Protein AF-A0A1G9F4R0-F1 (afdb_monomer_lite)

Secondary structure (DSSP, 8-state):
---SPPPPP---TTTTTB-TTT--B---SSSEEE-TTS-EEEHHHHHHHHHHH--

Organism: NCBI:txid426701

pLDDT: mean 91.11, std 8.18, range [56.19, 96.38]

InterPro domains:
  IPR010095 Cas12f1-like, TNB domain [PF07282] (2-51)

Sequence (55 aa):
REIGIVVKKVNPEYTSQTCPTCKARNKVTDRMYQCGCGYRGHRDRVGALNIAQTT

Structure (mmCIF, N/CA/C/O backbone):
data_AF-A0A1G9F4R0-F1
#
_entry.id   AF-A0A1G9F4R0-F1
#
loop_
_atom_site.group_PDB
_atom_site.id
_atom_site.type_symbol
_atom_site.label_atom_id
_atom_site.label_alt_id
_atom_site.label_comp_id
_atom_site.label_asym_id
_atom_site.label_entity_id
_atom_site.label_seq_id
_atom_site.pdbx_PDB_ins_code
_atom_site.Cartn_x
_atom_site.Cartn_y
_atom_site.Cartn_z
_atom_site.occupancy
_atom_site.B_iso_or_equiv
_atom_site.auth_seq_id
_atom_site.auth_comp_id
_atom_site.auth_asym_id
_atom_site.auth_atom_id
_atom_site.pdbx_PDB_model_num
ATOM 1 N N . ARG A 1 1 ? -23.439 10.684 14.426 1.00 57.59 1 ARG A N 1
ATOM 2 C CA . ARG A 1 1 ? -23.888 9.284 14.239 1.00 57.59 1 ARG A CA 1
ATOM 3 C C . ARG A 1 1 ? -22.624 8.439 14.203 1.00 57.59 1 ARG A C 1
ATOM 5 O O . ARG A 1 1 ? -21.874 8.560 13.245 1.00 57.59 1 ARG A O 1
ATOM 12 N N . GLU A 1 2 ? -22.328 7.704 15.268 1.00 71.69 2 GLU A N 1
ATOM 13 C CA . GLU A 1 2 ? -21.184 6.786 15.311 1.00 71.69 2 GLU A CA 1
ATOM 14 C C . GLU A 1 2 ? -21.668 5.404 14.864 1.00 71.69 2 GLU A C 1
ATOM 16 O O . GLU A 1 2 ? -22.724 4.950 15.295 1.00 71.69 2 GLU A O 1
ATOM 21 N N . ILE A 1 3 ? -20.954 4.783 13.925 1.00 81.75 3 ILE A N 1
ATOM 22 C CA . ILE A 1 3 ? -21.405 3.586 13.187 1.00 81.75 3 ILE A CA 1
ATOM 23 C C . ILE A 1 3 ? -20.891 2.269 13.797 1.00 81.75 3 ILE A C 1
ATOM 25 O O . ILE A 1 3 ? -20.986 1.224 13.168 1.00 81.75 3 ILE A O 1
ATOM 29 N N . GLY A 1 4 ? -20.338 2.300 15.015 1.00 92.06 4 GLY A N 1
ATOM 30 C CA . GLY A 1 4 ? -19.850 1.107 15.727 1.00 92.06 4 GLY A CA 1
ATOM 31 C C . GLY A 1 4 ? -18.614 0.430 15.115 1.00 92.06 4 GLY A C 1
ATOM 32 O O . GLY A 1 4 ? -18.207 -0.628 15.583 1.00 92.06 4 GLY A O 1
ATOM 33 N N . ILE A 1 5 ? -18.004 1.019 14.079 1.00 90.56 5 ILE A N 1
ATOM 34 C CA . ILE A 1 5 ? -16.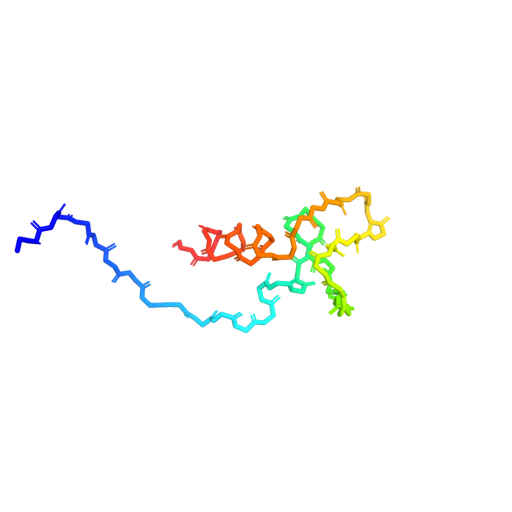813 0.474 13.415 1.00 90.56 5 ILE A CA 1
ATOM 35 C C . ILE A 1 5 ? -15.558 0.986 14.122 1.00 90.56 5 ILE A C 1
ATOM 37 O O . ILE A 1 5 ? -15.347 2.193 14.242 1.00 90.56 5 ILE A O 1
ATOM 41 N N . VAL A 1 6 ? -14.697 0.059 14.544 1.00 89.75 6 VAL A N 1
ATOM 42 C CA . VAL A 1 6 ? -13.397 0.379 15.142 1.00 89.75 6 VAL A CA 1
ATOM 43 C C . VAL A 1 6 ? -12.425 0.836 14.054 1.00 89.75 6 VAL A C 1
ATOM 45 O O . VAL A 1 6 ? -12.180 0.120 13.085 1.00 89.75 6 VAL A O 1
ATOM 48 N N . VAL A 1 7 ? -11.839 2.022 14.227 1.00 89.88 7 VAL A N 1
ATOM 49 C CA . VAL A 1 7 ? -10.852 2.588 13.298 1.00 89.88 7 VAL A CA 1
ATOM 50 C C . VAL A 1 7 ? -9.449 2.430 13.876 1.00 89.88 7 VAL A C 1
ATOM 52 O O . VA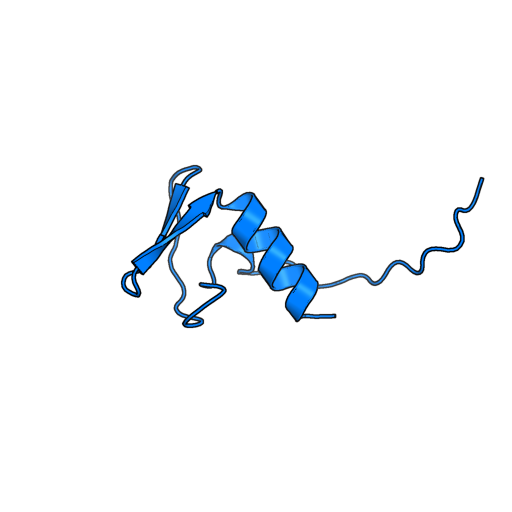L A 1 7 ? -9.119 3.021 14.903 1.00 89.88 7 VAL A O 1
ATOM 55 N N . LYS A 1 8 ? -8.597 1.664 13.188 1.00 90.62 8 LYS A N 1
ATOM 56 C CA . LYS A 1 8 ? -7.173 1.511 13.517 1.00 90.62 8 LYS A CA 1
ATOM 57 C C . LYS A 1 8 ? -6.333 2.397 12.597 1.00 90.62 8 LYS A C 1
ATOM 59 O O . LYS A 1 8 ? -6.463 2.331 11.377 1.00 90.62 8 LYS A O 1
ATOM 64 N N . LYS A 1 9 ? -5.448 3.215 13.173 1.00 91.50 9 LYS A N 1
ATOM 65 C CA . LYS A 1 9 ? -4.444 3.968 12.404 1.00 91.50 9 LYS A CA 1
ATOM 66 C C . LYS A 1 9 ? -3.276 3.042 12.061 1.00 91.50 9 LYS A C 1
ATOM 68 O O . LYS A 1 9 ? -2.774 2.342 12.936 1.00 91.50 9 LYS A O 1
ATOM 73 N N . VAL A 1 10 ? -2.837 3.062 10.806 1.00 91.56 10 VAL A N 1
ATOM 74 C CA . VAL A 1 10 ? -1.682 2.294 10.315 1.00 91.56 10 VAL A CA 1
ATOM 75 C C . VAL A 1 10 ? -0.712 3.218 9.583 1.00 91.56 10 VAL A C 1
ATOM 77 O O . VAL A 1 10 ? -1.130 4.243 9.046 1.00 91.56 10 VAL A O 1
ATOM 80 N N . ASN A 1 11 ? 0.575 2.864 9.547 1.00 92.19 11 ASN A N 1
ATOM 81 C CA . ASN A 1 11 ? 1.552 3.570 8.719 1.00 92.19 11 ASN A CA 1
ATOM 82 C C . ASN A 1 11 ? 1.360 3.163 7.239 1.00 92.19 11 ASN A C 1
ATOM 84 O O . ASN A 1 11 ? 1.499 1.978 6.932 1.00 92.19 11 ASN A O 1
ATOM 88 N N . PRO A 1 12 ? 1.049 4.094 6.314 1.00 90.69 12 PRO A N 1
ATOM 89 C CA . PRO A 1 12 ? 0.787 3.767 4.912 1.00 90.69 12 PRO A CA 1
ATOM 90 C C . PRO A 1 12 ? 2.054 3.627 4.050 1.00 90.69 12 PRO A C 1
ATOM 92 O O . PRO A 1 12 ? 1.946 3.432 2.834 1.00 90.69 12 PRO A O 1
ATOM 95 N N . GLU A 1 13 ? 3.248 3.766 4.624 1.00 93.00 13 GLU A N 1
ATOM 96 C CA . GLU A 1 13 ? 4.501 3.771 3.871 1.00 93.00 13 GLU A CA 1
ATOM 97 C C . GLU A 1 13 ? 4.677 2.505 3.013 1.00 93.00 13 GLU A C 1
ATOM 99 O O . GLU A 1 13 ? 4.398 1.385 3.439 1.00 93.00 13 GLU A O 1
ATOM 104 N N . TYR A 1 14 ? 5.115 2.689 1.764 1.00 92.31 14 TYR A N 1
ATOM 105 C CA . TYR A 1 14 ? 5.352 1.623 0.774 1.00 92.31 14 TYR A CA 1
ATOM 106 C C . TYR A 1 14 ? 4.151 0.717 0.430 1.00 92.31 14 TYR A C 1
ATOM 108 O O . TYR A 1 14 ? 4.301 -0.210 -0.372 1.00 92.31 14 TYR A O 1
ATOM 116 N N . THR A 1 15 ? 2.951 0.982 0.953 1.00 93.88 15 THR A N 1
ATOM 117 C CA . THR A 1 15 ? 1.761 0.139 0.727 1.00 93.88 15 THR A CA 1
ATOM 118 C C . THR A 1 15 ? 1.349 0.082 -0.741 1.00 93.88 15 THR A C 1
ATOM 120 O O . THR A 1 15 ? 1.001 -0.979 -1.235 1.00 93.88 15 THR A O 1
ATOM 123 N N . SER A 1 16 ? 1.450 1.174 -1.494 1.00 93.50 16 SER A N 1
ATOM 124 C CA . SER A 1 16 ? 1.157 1.187 -2.939 1.00 93.50 16 SER A CA 1
ATOM 125 C C . SER A 1 16 ? 2.301 0.659 -3.815 1.00 93.50 16 SER A C 1
ATOM 127 O O . SER A 1 16 ? 2.126 0.485 -5.019 1.00 93.50 16 SER A O 1
ATOM 129 N N . GLN A 1 17 ? 3.469 0.400 -3.221 1.00 94.62 17 GLN A N 1
ATOM 130 C CA . GLN A 1 17 ? 4.674 -0.068 -3.915 1.00 94.62 17 GLN A CA 1
ATOM 131 C C . GLN A 1 17 ? 4.938 -1.560 -3.684 1.00 94.62 17 GLN A C 1
ATOM 133 O O . GLN A 1 17 ? 5.673 -2.190 -4.440 1.00 94.62 17 GLN A O 1
ATOM 138 N N . THR A 1 18 ? 4.335 -2.147 -2.654 1.00 95.94 18 THR A N 1
ATOM 139 C CA . THR A 1 18 ? 4.561 -3.543 -2.273 1.00 95.94 18 THR A CA 1
ATOM 140 C C . THR A 1 18 ? 3.588 -4.456 -3.011 1.00 95.94 18 THR A C 1
ATOM 142 O O . THR A 1 18 ? 2.377 -4.265 -2.951 1.00 95.94 18 THR A O 1
ATOM 145 N N . CYS A 1 19 ? 4.089 -5.472 -3.710 1.00 95.88 19 CYS A N 1
ATOM 146 C CA . CYS A 1 19 ? 3.229 -6.437 -4.387 1.00 95.88 19 CYS A CA 1
ATOM 147 C C . CYS A 1 19 ? 2.399 -7.202 -3.346 1.00 95.88 19 CYS A C 1
ATOM 149 O O . CYS A 1 19 ? 2.992 -7.812 -2.453 1.00 95.88 19 CYS A O 1
ATOM 151 N N . PRO A 1 20 ? 1.060 -7.253 -3.456 1.00 95.38 20 PRO A N 1
ATOM 152 C CA . PRO A 1 20 ? 0.251 -7.993 -2.493 1.00 95.38 20 PRO A CA 1
ATOM 153 C C . PRO A 1 20 ? 0.521 -9.504 -2.563 1.00 95.38 20 PRO A C 1
ATOM 155 O O . PRO A 1 20 ? 0.400 -10.177 -1.542 1.00 95.38 20 PRO A O 1
ATOM 158 N N . THR A 1 21 ? 0.950 -10.010 -3.727 1.00 95.56 21 THR A N 1
ATOM 159 C CA . THR A 1 21 ? 1.227 -11.430 -3.984 1.00 95.56 21 THR A CA 1
ATOM 160 C C . THR A 1 21 ? 2.633 -11.850 -3.557 1.00 95.56 21 THR A C 1
ATOM 162 O O . THR A 1 21 ? 2.773 -12.718 -2.707 1.00 95.56 21 THR A O 1
ATOM 165 N N . CYS A 1 22 ? 3.685 -11.248 -4.126 1.00 96.00 22 CYS A N 1
ATOM 166 C CA . CYS A 1 22 ? 5.068 -11.704 -3.914 1.00 96.00 22 CYS A CA 1
ATOM 167 C C . CYS A 1 22 ? 5.897 -10.806 -2.984 1.00 96.00 22 CYS A C 1
ATOM 169 O O . CYS A 1 22 ? 7.083 -11.052 -2.800 1.00 96.00 22 CYS A O 1
ATOM 171 N N . LYS A 1 23 ? 5.305 -9.732 -2.444 1.00 95.12 23 LYS A N 1
ATOM 172 C CA . LYS A 1 23 ? 5.945 -8.748 -1.547 1.00 95.12 23 LYS A CA 1
ATOM 173 C C . LYS A 1 23 ? 7.129 -7.966 -2.134 1.00 95.12 23 LYS A C 1
ATOM 175 O O . LYS A 1 23 ? 7.685 -7.111 -1.449 1.00 95.12 23 LYS A O 1
ATOM 180 N N . ALA A 1 24 ? 7.465 -8.166 -3.410 1.00 95.50 24 ALA A N 1
ATOM 181 C CA . ALA A 1 24 ? 8.450 -7.344 -4.104 1.00 95.50 24 ALA A CA 1
ATOM 182 C C . ALA A 1 24 ? 8.019 -5.870 -4.124 1.00 95.50 24 ALA A C 1
ATOM 184 O O . ALA A 1 24 ? 6.842 -5.554 -4.326 1.00 95.50 24 ALA A O 1
ATOM 185 N N . ARG A 1 25 ? 8.981 -4.963 -3.936 1.00 93.62 25 ARG A N 1
ATOM 186 C CA . ARG A 1 25 ? 8.745 -3.520 -4.018 1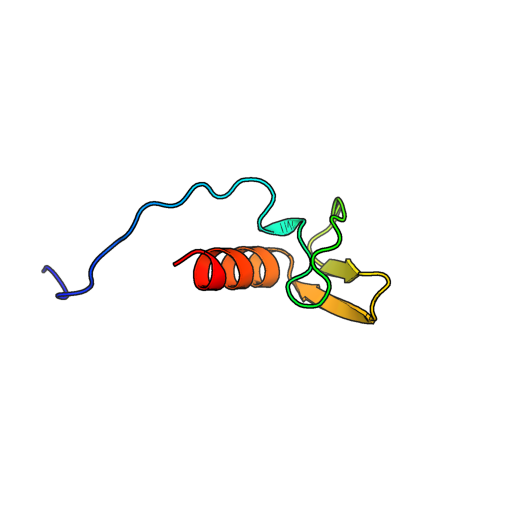.00 93.62 25 ARG A CA 1
ATOM 187 C C . ARG A 1 25 ? 8.985 -3.036 -5.439 1.00 93.62 25 ARG A C 1
ATOM 189 O O . ARG A 1 25 ? 10.014 -3.336 -6.034 1.00 93.62 25 ARG A O 1
ATOM 196 N N . ASN A 1 26 ? 8.038 -2.270 -5.960 1.00 89.75 26 ASN A N 1
ATOM 197 C CA . ASN A 1 26 ? 8.141 -1.610 -7.247 1.00 89.75 26 ASN A CA 1
ATOM 198 C C . ASN A 1 26 ? 7.654 -0.162 -7.126 1.00 89.75 26 ASN A C 1
ATOM 200 O O . ASN A 1 26 ? 6.559 0.094 -6.619 1.00 89.75 26 ASN A O 1
ATOM 204 N N . LYS A 1 27 ? 8.459 0.784 -7.610 1.00 87.50 27 LYS A N 1
ATOM 205 C CA . LYS A 1 27 ? 8.078 2.192 -7.669 1.00 87.50 27 LYS A CA 1
ATOM 206 C C . LYS A 1 27 ? 7.197 2.406 -8.895 1.00 87.50 27 LYS A C 1
ATOM 208 O O . LYS A 1 27 ? 7.677 2.408 -10.023 1.00 87.50 27 LYS A O 1
ATOM 213 N N . VAL A 1 28 ? 5.904 2.608 -8.666 1.00 85.81 28 VAL A N 1
ATOM 214 C CA . VAL A 1 28 ? 4.957 2.898 -9.747 1.00 85.81 28 VAL A CA 1
ATOM 215 C C . VAL A 1 28 ? 5.031 4.379 -10.116 1.00 85.81 28 VAL A C 1
ATOM 217 O O . VAL A 1 28 ? 4.906 5.241 -9.246 1.00 85.81 28 VAL A O 1
ATOM 220 N N . THR A 1 29 ? 5.223 4.677 -11.399 1.00 84.69 29 THR A N 1
ATOM 221 C CA . THR A 1 29 ? 5.195 6.045 -11.945 1.00 84.69 29 THR A CA 1
ATOM 222 C C . THR A 1 29 ? 3.798 6.473 -12.397 1.00 84.69 29 THR A C 1
ATOM 224 O O . THR A 1 29 ? 3.507 7.664 -12.417 1.00 84.69 29 THR A O 1
ATOM 227 N N . ASP A 1 30 ? 2.922 5.512 -12.693 1.00 88.00 30 ASP A N 1
ATOM 228 C CA . ASP A 1 30 ? 1.558 5.725 -13.183 1.00 88.00 30 ASP A CA 1
ATOM 229 C C . ASP A 1 30 ? 0.492 5.143 -12.217 1.00 88.00 30 ASP A C 1
ATOM 231 O O . ASP A 1 30 ? 0.779 4.714 -11.095 1.00 88.00 30 ASP A O 1
ATOM 235 N N . ARG A 1 31 ? -0.778 5.150 -12.621 1.00 93.44 31 ARG A N 1
ATOM 236 C CA . ARG A 1 31 ? -1.922 4.580 -11.901 1.00 93.44 31 ARG A CA 1
ATOM 237 C C . ARG A 1 31 ? -1.930 3.055 -11.894 1.00 93.44 31 ARG A C 1
ATOM 239 O O . ARG A 1 31 ? -2.516 2.451 -10.995 1.00 93.44 31 ARG A O 1
ATOM 246 N N . MET A 1 32 ? -1.282 2.423 -12.866 1.00 94.88 32 MET A N 1
ATOM 247 C CA . MET A 1 32 ? -1.266 0.970 -13.008 1.00 94.88 32 MET A CA 1
ATOM 248 C C . MET A 1 32 ? -0.033 0.360 -12.345 1.00 94.88 32 MET A C 1
ATOM 250 O O . MET A 1 32 ? 1.094 0.533 -12.798 1.00 94.88 32 MET A O 1
ATOM 254 N N . TYR A 1 33 ? -0.262 -0.405 -11.283 1.00 95.31 33 TYR A N 1
ATOM 255 C CA . TYR A 1 33 ? 0.739 -1.254 -10.660 1.00 95.31 33 TYR A CA 1
ATOM 256 C C . TYR A 1 33 ? 0.947 -2.517 -11.501 1.00 95.31 33 TYR A C 1
ATOM 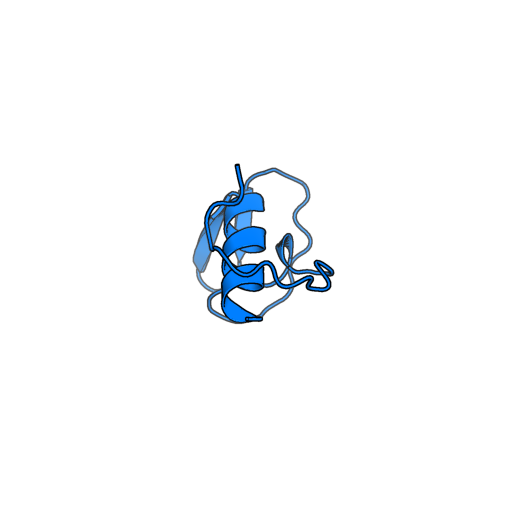258 O O . TYR A 1 33 ? -0.008 -3.228 -11.829 1.00 95.31 33 TYR A O 1
ATOM 266 N N . GLN A 1 34 ? 2.206 -2.827 -11.798 1.00 95.00 34 GLN A N 1
ATOM 267 C CA . GLN A 1 34 ? 2.611 -4.071 -12.445 1.00 95.00 34 GLN A CA 1
ATOM 268 C C . GLN A 1 34 ? 3.809 -4.652 -11.696 1.00 95.00 34 GLN A C 1
ATOM 270 O O . GLN A 1 34 ? 4.748 -3.929 -11.367 1.00 95.00 34 GLN A O 1
ATOM 275 N N . CYS A 1 35 ? 3.785 -5.950 -11.415 1.00 95.44 35 CYS A N 1
ATOM 276 C CA . CYS A 1 35 ? 4.903 -6.655 -10.797 1.00 95.44 35 CYS A CA 1
ATOM 277 C C . CYS A 1 35 ? 5.449 -7.736 -11.728 1.00 95.44 35 CYS A C 1
ATOM 279 O O . CYS A 1 35 ? 4.691 -8.371 -12.460 1.00 95.44 35 CYS A O 1
ATOM 281 N N . GLY A 1 36 ? 6.755 -8.001 -11.632 1.00 95.06 36 GLY A N 1
ATOM 282 C CA . GLY A 1 36 ? 7.414 -9.089 -12.357 1.00 95.06 36 GLY A CA 1
ATOM 283 C C . GLY A 1 36 ? 6.866 -10.484 -12.030 1.00 95.06 36 GLY A C 1
ATOM 284 O O . GLY A 1 36 ? 7.020 -11.389 -12.836 1.00 95.06 36 GLY A O 1
ATOM 285 N N . CYS A 1 37 ? 6.161 -10.659 -10.904 1.00 96.19 37 CYS A N 1
ATOM 286 C CA . CYS A 1 37 ? 5.475 -11.915 -10.578 1.00 96.19 37 CYS A CA 1
ATOM 287 C C . CYS A 1 37 ? 4.161 -12.137 -11.353 1.00 96.19 37 CYS A C 1
ATOM 289 O O . CYS A 1 37 ? 3.511 -13.159 -11.164 1.00 96.19 37 CYS A O 1
ATOM 291 N N . GLY A 1 38 ? 3.733 -11.171 -12.173 1.00 95.88 38 GLY A N 1
ATOM 292 C CA . GLY A 1 38 ? 2.506 -11.244 -12.971 1.00 95.88 38 GLY A CA 1
ATOM 293 C C . GLY A 1 38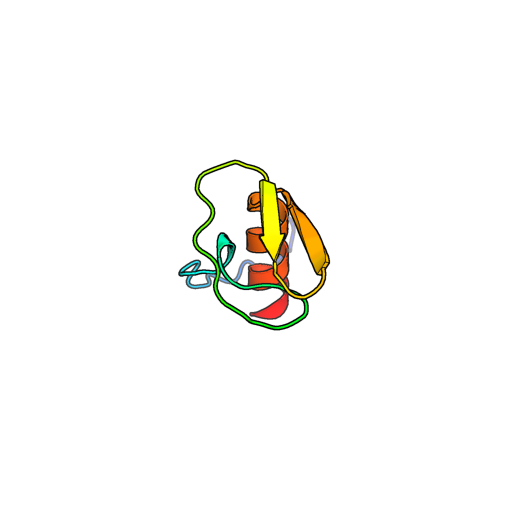 ? 1.298 -10.515 -12.374 1.00 95.88 38 GLY A C 1
ATOM 294 O O . GLY A 1 38 ? 0.310 -10.317 -13.080 1.00 95.88 38 GLY A O 1
ATOM 295 N N . TYR A 1 39 ? 1.359 -10.049 -11.120 1.00 95.62 39 TYR A N 1
ATOM 296 C CA . TYR A 1 39 ? 0.271 -9.255 -10.537 1.00 95.62 39 TYR A CA 1
ATOM 297 C C . TYR A 1 39 ? 0.134 -7.891 -11.234 1.00 95.62 39 TYR A C 1
ATOM 299 O O . TYR A 1 39 ? 1.108 -7.140 -11.356 1.00 95.62 39 TYR A O 1
ATOM 307 N N . ARG A 1 40 ? -1.095 -7.541 -11.632 1.00 95.38 40 ARG A N 1
ATOM 308 C CA . ARG A 1 40 ? -1.453 -6.252 -12.243 1.00 95.38 40 ARG A CA 1
ATOM 309 C C . ARG A 1 40 ? -2.719 -5.682 -11.605 1.00 95.38 40 ARG A C 1
ATOM 311 O O . ARG A 1 40 ? -3.649 -6.421 -11.289 1.00 95.38 40 ARG A O 1
ATOM 318 N N . GLY A 1 41 ? -2.779 -4.365 -11.434 1.00 94.75 41 GLY A N 1
ATOM 319 C CA . GLY A 1 41 ? -3.972 -3.682 -10.929 1.00 94.75 41 GLY A CA 1
ATOM 320 C C . GLY A 1 41 ? -3.748 -2.195 -10.680 1.00 94.75 41 GLY A C 1
ATOM 321 O O . GLY A 1 41 ? -2.646 -1.694 -10.862 1.00 94.75 41 GLY A O 1
ATOM 322 N N . HIS A 1 42 ? -4.780 -1.476 -10.241 1.00 96.38 42 HIS A N 1
ATOM 323 C CA . HIS A 1 42 ? -4.633 -0.064 -9.878 1.00 96.38 42 HIS A CA 1
ATOM 324 C C . HIS A 1 42 ? -3.786 0.096 -8.603 1.00 96.38 42 HIS A C 1
ATOM 326 O O . HIS A 1 42 ? -3.973 -0.651 -7.637 1.00 96.38 42 HIS A O 1
ATOM 332 N N . ARG A 1 43 ? -2.892 1.089 -8.562 1.00 94.62 43 ARG A N 1
ATOM 333 C CA . ARG A 1 43 ? -1.995 1.345 -7.418 1.00 94.62 43 ARG A CA 1
ATOM 334 C C . ARG A 1 43 ? -2.739 1.596 -6.106 1.00 94.62 43 ARG A C 1
ATOM 336 O O . ARG A 1 43 ? -2.288 1.146 -5.058 1.00 94.62 43 ARG A O 1
ATOM 343 N N . ASP A 1 44 ? -3.905 2.237 -6.162 1.00 95.00 44 ASP A N 1
ATOM 344 C CA . ASP A 1 44 ? -4.695 2.514 -4.953 1.00 95.00 44 ASP A CA 1
ATOM 345 C C . ASP A 1 44 ? -5.336 1.238 -4.402 1.00 95.00 44 ASP A C 1
ATOM 347 O O . ASP A 1 44 ? -5.397 1.047 -3.189 1.00 95.00 44 ASP A O 1
ATOM 351 N N . ARG A 1 45 ? -5.716 0.303 -5.286 1.00 95.62 45 ARG A N 1
ATOM 352 C CA . ARG A 1 45 ? -6.170 -1.032 -4.877 1.00 95.62 45 ARG A CA 1
ATOM 353 C C . ARG A 1 45 ? -5.038 -1.794 -4.193 1.00 95.62 45 ARG A C 1
ATOM 355 O O . ARG A 1 45 ? -5.278 -2.453 -3.191 1.00 95.62 45 ARG A O 1
ATOM 362 N N . VAL A 1 46 ? -3.810 -1.688 -4.703 1.00 95.94 46 VAL A N 1
ATOM 363 C CA . VAL A 1 46 ? -2.623 -2.285 -4.066 1.00 95.94 46 VAL A CA 1
ATOM 364 C C . VAL A 1 46 ? -2.386 -1.695 -2.676 1.00 95.94 46 VAL A C 1
ATOM 366 O O . VAL A 1 46 ? -2.229 -2.453 -1.722 1.00 95.94 46 VAL A O 1
ATOM 369 N N . GLY A 1 47 ? -2.449 -0.367 -2.541 1.00 95.19 47 GLY A N 1
ATOM 370 C CA . GLY A 1 47 ? -2.351 0.313 -1.248 1.00 95.19 47 GLY A CA 1
ATOM 371 C C . GLY A 1 47 ? -3.399 -0.176 -0.246 1.00 95.19 47 GLY A C 1
ATOM 372 O O . GLY A 1 47 ? -3.046 -0.603 0.852 1.00 95.19 47 GLY A O 1
ATOM 373 N N . ALA A 1 48 ? -4.671 -0.203 -0.651 1.00 95.69 48 ALA A N 1
ATOM 374 C CA . ALA A 1 48 ? -5.772 -0.675 0.187 1.00 95.69 48 ALA A CA 1
ATOM 375 C C . ALA A 1 48 ? -5.617 -2.150 0.594 1.00 95.69 48 ALA A C 1
ATOM 377 O O . ALA A 1 48 ? -5.806 -2.486 1.760 1.00 95.69 48 ALA A O 1
ATOM 378 N N . LEU A 1 49 ? -5.220 -3.026 -0.337 1.00 95.56 49 LEU A N 1
ATOM 379 C CA . LEU A 1 49 ? -4.983 -4.446 -0.056 1.00 95.56 49 LEU A CA 1
ATOM 380 C C . LEU A 1 49 ? -3.862 -4.655 0.964 1.00 95.56 49 LEU A C 1
ATOM 382 O O . LEU A 1 49 ? -3.975 -5.530 1.818 1.00 95.56 49 LEU A O 1
ATOM 386 N N . ASN A 1 50 ? -2.786 -3.872 0.885 1.00 95.75 50 ASN A N 1
ATOM 387 C CA . ASN A 1 50 ? -1.679 -3.985 1.832 1.00 95.75 50 ASN A CA 1
ATOM 388 C C . ASN A 1 50 ? -2.027 -3.392 3.205 1.00 95.75 50 ASN A C 1
ATOM 390 O O . ASN A 1 50 ? -1.641 -3.964 4.222 1.00 95.75 50 ASN A O 1
ATOM 394 N N . ILE A 1 51 ? -2.813 -2.310 3.260 1.00 95.12 51 ILE A N 1
ATOM 395 C CA . ILE A 1 51 ? -3.372 -1.786 4.519 1.00 95.12 51 ILE A CA 1
ATOM 396 C C . ILE A 1 51 ? -4.274 -2.833 5.183 1.00 95.12 51 ILE A C 1
ATOM 398 O O . ILE A 1 51 ? -4.122 -3.106 6.373 1.00 95.12 51 ILE A O 1
ATOM 402 N N . ALA A 1 52 ? -5.154 -3.471 4.406 1.00 93.00 52 ALA A N 1
ATOM 403 C CA . ALA A 1 52 ? -6.046 -4.519 4.896 1.00 93.00 52 ALA A CA 1
ATOM 404 C C . ALA A 1 52 ? -5.287 -5.738 5.454 1.00 93.00 52 ALA A C 1
ATOM 406 O O . ALA A 1 52 ? -5.761 -6.362 6.391 1.00 93.00 52 ALA A O 1
ATOM 407 N N . GLN A 1 53 ? -4.100 -6.049 4.922 1.00 86.94 53 GLN A N 1
ATOM 408 C CA . GLN A 1 53 ? -3.240 -7.140 5.409 1.00 86.94 53 GLN A CA 1
ATOM 409 C C . GLN A 1 53 ? -2.381 -6.770 6.627 1.00 86.94 53 GLN A C 1
ATOM 411 O O . GLN A 1 53 ? -1.805 -7.653 7.249 1.00 86.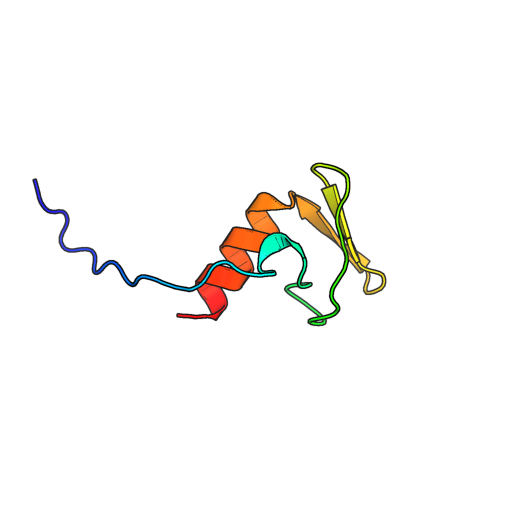94 53 GLN A O 1
ATOM 416 N N . THR A 1 54 ? -2.243 -5.479 6.942 1.00 77.25 54 THR A N 1
ATOM 417 C CA . THR A 1 54 ? -1.457 -4.987 8.094 1.00 77.25 54 THR A CA 1
ATOM 418 C C . THR A 1 54 ? -2.305 -4.921 9.376 1.00 77.25 54 THR A C 1
ATOM 420 O O . THR A 1 54 ? -1.792 -4.642 10.463 1.00 77.25 54 THR A O 1
ATOM 423 N N . THR A 1 55 ? -3.620 -5.136 9.255 1.00 56.19 55 THR A N 1
ATOM 424 C CA . THR A 1 55 ? -4.554 -5.177 10.388 1.00 56.19 55 THR A CA 1
ATOM 425 C C . THR A 1 55 ? -4.527 -6.539 11.046 1.00 56.19 55 THR A C 1
ATOM 427 O O . THR A 1 55 ? -4.379 -6.517 12.290 1.00 56.19 55 THR A O 1
#

Foldseek 3Di:
DDPPDDDDDDDLPQQLQAALPPRDGHDDPDQWDDDPVGDIDGSVVSSVSSVVVVD

Radius of gyration: 12.98 Å; chains: 1; bounding box: 33×21×29 Å